Protein AF-A0A355BZ91-F1 (afdb_monomer_lite)

Structure (mmCIF, N/CA/C/O backbone):
data_AF-A0A355BZ91-F1
#
_entry.id   AF-A0A355BZ91-F1
#
loop_
_atom_site.group_PDB
_atom_site.id
_atom_site.type_symbol
_atom_site.label_atom_id
_atom_site.label_alt_id
_atom_site.label_comp_id
_atom_site.label_asym_id
_atom_site.label_entity_id
_atom_site.label_seq_id
_atom_site.pdbx_PDB_ins_code
_atom_site.Cartn_x
_atom_site.Cartn_y
_atom_site.Cartn_z
_atom_site.occupancy
_atom_site.B_iso_or_equiv
_atom_site.auth_seq_id
_atom_site.auth_comp_id
_atom_site.auth_asym_id
_atom_site.auth_atom_id
_atom_site.pdbx_PDB_model_num
ATOM 1 N N . MET A 1 1 ? -34.047 -14.316 -1.550 1.00 53.94 1 MET A N 1
ATOM 2 C CA . MET A 1 1 ? -32.757 -13.692 -1.920 1.00 53.94 1 MET A CA 1
ATOM 3 C C . MET A 1 1 ? -32.255 -12.947 -0.690 1.00 53.94 1 MET A C 1
ATOM 5 O O . MET A 1 1 ? -32.940 -12.036 -0.252 1.00 53.94 1 MET A O 1
ATOM 9 N N . VAL A 1 2 ? -31.168 -13.391 -0.052 1.00 57.44 2 VAL A N 1
ATOM 10 C CA . VAL A 1 2 ? -30.607 -12.707 1.130 1.00 57.44 2 VAL A CA 1
ATOM 11 C C . VAL A 1 2 ? -29.620 -11.655 0.647 1.00 57.44 2 VAL A C 1
ATOM 13 O O . VAL A 1 2 ? -28.705 -11.964 -0.112 1.00 57.44 2 VAL A O 1
ATOM 16 N N . GLN A 1 3 ? -29.813 -10.411 1.074 1.00 65.69 3 GLN A N 1
ATOM 17 C CA . GLN A 1 3 ? -28.908 -9.318 0.755 1.00 65.69 3 GLN A CA 1
ATOM 18 C C . GLN A 1 3 ? -27.840 -9.254 1.849 1.00 65.69 3 GLN A C 1
ATOM 20 O O . GLN A 1 3 ? -28.092 -8.780 2.954 1.00 65.69 3 GLN A O 1
ATOM 25 N N . LEU A 1 4 ? -26.648 -9.778 1.555 1.00 76.50 4 LEU A N 1
ATOM 26 C CA . LEU A 1 4 ? -25.483 -9.670 2.434 1.00 76.50 4 LEU A CA 1
ATOM 27 C C . LEU A 1 4 ? -24.981 -8.222 2.406 1.00 76.50 4 LEU A C 1
ATOM 29 O O . LEU A 1 4 ? -24.083 -7.863 1.647 1.00 76.50 4 LEU A O 1
ATOM 33 N N . THR A 1 5 ? -25.611 -7.348 3.188 1.00 79.19 5 THR A N 1
ATOM 34 C CA . THR A 1 5 ? -25.163 -5.962 3.311 1.00 79.19 5 THR A CA 1
ATOM 35 C C . THR A 1 5 ? -23.999 -5.885 4.280 1.00 79.19 5 THR A C 1
ATOM 37 O O . THR A 1 5 ? -24.131 -6.276 5.439 1.00 79.19 5 THR A O 1
ATOM 40 N N . LEU A 1 6 ? -22.886 -5.308 3.832 1.00 78.88 6 LEU A N 1
ATOM 41 C CA . LEU A 1 6 ? -21.778 -4.993 4.725 1.00 78.88 6 LEU A CA 1
ATOM 42 C C . LEU A 1 6 ? -22.259 -4.062 5.855 1.00 78.88 6 LEU A C 1
ATOM 44 O O . LEU A 1 6 ? -23.025 -3.120 5.568 1.00 78.88 6 LEU A O 1
ATOM 48 N N . PRO A 1 7 ? -21.799 -4.290 7.104 1.00 80.75 7 PRO A N 1
ATOM 49 C CA . PRO A 1 7 ? -22.001 -3.369 8.215 1.00 80.75 7 PRO A CA 1
ATOM 50 C C . PRO A 1 7 ? -21.598 -1.944 7.833 1.00 80.75 7 PRO A C 1
ATOM 52 O O . PRO A 1 7 ? -20.731 -1.740 6.980 1.00 80.75 7 PRO A O 1
ATOM 55 N N . LYS A 1 8 ? -22.216 -0.943 8.471 1.00 77.38 8 LYS A N 1
ATOM 56 C CA . LYS A 1 8 ? -21.972 0.480 8.164 1.00 77.38 8 LYS A CA 1
ATOM 57 C C . LYS A 1 8 ? -20.480 0.846 8.197 1.00 77.38 8 LYS A C 1
ATOM 59 O O . LYS A 1 8 ? -20.056 1.633 7.356 1.00 77.38 8 LYS A O 1
ATOM 64 N N . ASN A 1 9 ? -19.715 0.198 9.082 1.00 76.94 9 ASN A N 1
ATOM 65 C CA . ASN A 1 9 ? -18.294 0.468 9.310 1.00 76.94 9 ASN A CA 1
ATOM 66 C C . ASN A 1 9 ? -17.333 -0.303 8.377 1.00 76.94 9 ASN A C 1
ATOM 68 O O . ASN A 1 9 ? -16.116 -0.244 8.520 1.00 76.94 9 ASN A O 1
ATOM 72 N N . SER A 1 10 ? -17.877 -1.089 7.446 1.00 78.88 10 SER A N 1
ATOM 73 C CA . SER A 1 10 ? -17.106 -1.975 6.560 1.00 78.88 10 SER A CA 1
ATOM 74 C C . SER A 1 10 ? -17.332 -1.665 5.083 1.00 78.88 10 SER A C 1
ATOM 76 O O . SER A 1 10 ? -16.925 -2.431 4.212 1.00 78.88 10 SER A O 1
ATOM 78 N N . ARG A 1 11 ? -18.006 -0.552 4.780 1.00 84.31 11 ARG A N 1
ATOM 79 C CA . ARG A 1 11 ? -18.221 -0.084 3.411 1.00 84.31 11 ARG A CA 1
ATOM 80 C C . ARG A 1 11 ? -17.104 0.872 3.026 1.00 84.31 11 ARG A C 1
ATOM 82 O O . ARG A 1 11 ? -16.732 1.734 3.813 1.00 84.31 11 ARG A O 1
ATOM 89 N N . ILE A 1 12 ? -16.616 0.754 1.795 1.00 85.69 12 ILE A N 1
ATOM 90 C CA . ILE A 1 12 ? -15.673 1.724 1.238 1.00 85.69 12 ILE A CA 1
ATOM 91 C C . ILE A 1 12 ? -16.452 3.014 0.971 1.00 85.69 12 ILE A C 1
ATOM 93 O O . ILE A 1 12 ? -17.179 3.102 -0.016 1.00 85.69 12 ILE A O 1
ATOM 97 N N . THR A 1 13 ? -16.357 3.988 1.874 1.00 72.88 13 THR A N 1
ATOM 98 C CA . THR A 1 13 ? -17.077 5.271 1.749 1.00 72.88 13 THR A CA 1
ATOM 99 C C . THR A 1 13 ? -16.150 6.480 1.739 1.00 72.88 13 THR A C 1
ATOM 101 O O . THR A 1 13 ? -16.596 7.577 1.409 1.00 72.88 13 THR A O 1
ATOM 104 N N . GLY A 1 14 ? -14.879 6.314 2.116 1.00 66.94 14 GLY A N 1
ATOM 105 C CA . GLY A 1 14 ? -13.926 7.418 2.192 1.00 66.94 14 GLY A CA 1
ATOM 106 C C . GLY A 1 14 ? -13.451 7.892 0.816 1.00 66.94 14 GLY A C 1
ATOM 107 O O . GLY A 1 14 ? -13.197 7.084 -0.080 1.00 66.94 14 GLY A O 1
ATOM 108 N N . LYS A 1 15 ? -13.270 9.212 0.662 1.00 75.56 15 LYS A N 1
ATOM 109 C CA . LYS A 1 15 ? -12.474 9.775 -0.437 1.00 75.56 15 LYS A CA 1
ATOM 110 C C . LYS A 1 15 ? -11.017 9.395 -0.185 1.00 75.56 15 LYS A C 1
ATOM 112 O O . LYS A 1 15 ? -10.420 9.859 0.783 1.00 75.56 15 LYS A O 1
ATOM 117 N N . GLY A 1 16 ? -10.473 8.513 -1.012 1.00 82.88 16 GLY A N 1
ATOM 118 C CA . GLY A 1 16 ? -9.079 8.115 -0.895 1.00 82.88 16 GLY A CA 1
ATOM 119 C C . GLY A 1 16 ? -8.108 9.243 -1.222 1.00 82.88 16 GLY A C 1
ATOM 120 O O . GLY A 1 16 ? -8.431 10.178 -1.958 1.00 82.88 16 GLY A O 1
ATOM 121 N N . LYS A 1 17 ? -6.896 9.136 -0.688 1.00 89.75 17 LYS A N 1
ATOM 122 C CA . LYS A 1 17 ? -5.777 10.025 -1.009 1.00 89.75 17 LYS A CA 1
ATOM 123 C C . LYS A 1 17 ? -5.207 9.657 -2.374 1.00 89.75 17 LYS A C 1
ATOM 125 O O . LYS A 1 17 ? -5.144 8.482 -2.717 1.00 89.75 17 LYS A O 1
ATOM 130 N N . THR A 1 18 ? -4.792 10.653 -3.157 1.00 90.94 18 THR A N 1
ATOM 131 C CA . THR A 1 18 ? -4.102 10.430 -4.437 1.00 90.94 18 THR A CA 1
ATOM 132 C C . THR A 1 18 ? -2.673 10.940 -4.336 1.00 90.94 18 THR A C 1
ATOM 134 O O . THR A 1 18 ? -2.453 12.134 -4.145 1.00 90.94 18 THR A O 1
ATOM 137 N N . HIS A 1 19 ? -1.714 10.034 -4.472 1.00 88.75 19 HIS A N 1
ATOM 138 C CA . HIS A 1 19 ? -0.288 10.321 -4.511 1.00 88.75 19 HIS A CA 1
ATOM 139 C C . HIS A 1 19 ? 0.143 10.343 -5.974 1.00 88.75 19 HIS A C 1
ATOM 141 O O . HIS A 1 19 ? 0.252 9.293 -6.605 1.00 88.75 19 HIS A O 1
ATOM 147 N N . ARG A 1 20 ? 0.304 11.547 -6.527 1.00 86.00 20 ARG A N 1
ATOM 148 C CA . ARG A 1 20 ? 0.614 11.762 -7.943 1.00 86.00 20 ARG A CA 1
ATOM 149 C C . ARG A 1 20 ? 2.122 11.746 -8.185 1.00 86.00 20 ARG A C 1
ATOM 151 O O . ARG A 1 20 ? 2.866 12.332 -7.400 1.00 86.00 20 ARG A O 1
ATOM 158 N N . LEU A 1 21 ? 2.557 11.142 -9.289 1.00 83.56 21 LEU A N 1
ATOM 159 C CA . LEU A 1 21 ? 3.954 11.193 -9.723 1.00 83.56 21 LEU A CA 1
ATOM 160 C C . LEU A 1 21 ? 4.197 12.437 -10.593 1.00 83.56 21 LEU A C 1
ATOM 162 O O . LEU A 1 21 ? 3.313 12.873 -11.332 1.00 83.56 21 LEU A O 1
ATOM 166 N N . ALA A 1 22 ? 5.404 13.006 -10.527 1.00 75.56 22 ALA A N 1
ATOM 167 C CA . ALA A 1 22 ? 5.816 14.085 -11.423 1.00 75.56 22 ALA A CA 1
ATOM 168 C C . ALA A 1 22 ? 5.790 13.635 -12.900 1.00 75.56 22 ALA A C 1
ATOM 170 O O . ALA A 1 22 ? 6.076 12.481 -13.225 1.00 75.56 22 ALA A O 1
ATOM 171 N N . ALA A 1 23 ? 5.425 14.553 -13.799 1.00 66.06 23 ALA A N 1
ATOM 172 C CA . ALA A 1 23 ? 5.288 14.270 -15.225 1.00 66.06 23 ALA A CA 1
ATOM 173 C C . ALA A 1 23 ? 6.644 13.924 -15.872 1.00 66.06 23 ALA A C 1
ATOM 175 O O . ALA A 1 23 ? 7.640 14.591 -15.609 1.00 66.06 23 ALA A O 1
ATOM 176 N N . GLY A 1 24 ? 6.665 12.910 -16.747 1.00 66.38 24 GLY A N 1
ATOM 177 C CA . GLY A 1 24 ? 7.847 12.540 -17.547 1.00 66.38 24 GLY A CA 1
ATOM 178 C C . GLY A 1 24 ? 8.278 11.076 -17.442 1.00 66.38 24 GLY A C 1
ATOM 179 O O . GLY A 1 24 ? 9.084 10.618 -18.246 1.00 66.38 24 GLY A O 1
ATOM 180 N N . THR A 1 25 ? 7.701 10.318 -16.509 1.00 72.38 25 THR A N 1
ATOM 181 C CA . THR A 1 25 ? 8.076 8.921 -16.254 1.00 72.38 25 THR A CA 1
ATOM 182 C C . THR A 1 25 ? 6.928 7.961 -16.582 1.00 72.38 25 THR A C 1
ATOM 184 O O . THR A 1 25 ? 5.760 8.352 -16.557 1.00 72.38 25 THR A O 1
ATOM 187 N N . LYS A 1 26 ? 7.230 6.689 -16.895 1.00 73.94 26 LYS A N 1
ATOM 188 C CA . LYS A 1 26 ? 6.219 5.629 -17.084 1.00 73.94 26 LYS A CA 1
ATOM 189 C C . LYS A 1 26 ? 5.496 5.348 -15.760 1.00 73.94 26 LYS A C 1
ATOM 191 O O . LYS A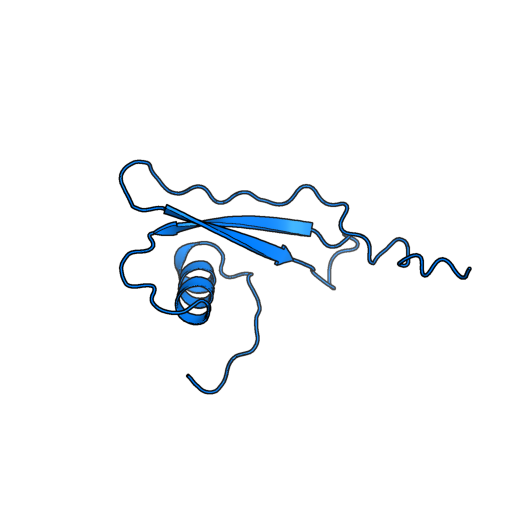 1 26 ? 5.873 4.445 -15.016 1.00 73.94 26 LYS A O 1
ATOM 196 N N . ALA A 1 27 ? 4.466 6.132 -15.467 1.00 82.25 27 ALA A N 1
ATOM 197 C CA . ALA A 1 27 ? 3.668 5.982 -14.262 1.00 82.25 27 ALA A CA 1
ATOM 198 C C . ALA A 1 27 ? 2.751 4.754 -14.362 1.00 82.25 27 ALA A C 1
ATOM 200 O O . ALA A 1 27 ? 2.088 4.528 -15.377 1.00 82.25 27 ALA A O 1
ATOM 201 N N . ARG A 1 28 ? 2.690 3.969 -13.287 1.00 88.56 28 ARG A N 1
ATOM 202 C CA . ARG A 1 28 ? 1.650 2.963 -13.054 1.00 88.56 28 ARG A CA 1
ATOM 203 C C . ARG A 1 28 ? 0.825 3.368 -11.848 1.00 88.56 28 ARG A C 1
ATOM 205 O O . ARG A 1 28 ? 1.370 3.754 -10.816 1.00 88.56 28 ARG A O 1
ATOM 212 N N . THR A 1 29 ? -0.486 3.240 -11.987 1.00 92.00 29 THR A N 1
ATOM 213 C CA . THR A 1 29 ? -1.446 3.605 -10.951 1.00 92.00 29 THR A CA 1
ATOM 214 C C . THR A 1 29 ? -1.885 2.369 -10.173 1.00 92.00 29 THR A C 1
ATOM 216 O O . THR A 1 29 ? -2.418 1.421 -10.749 1.00 92.00 29 THR A O 1
ATOM 219 N N . PHE A 1 30 ? -1.710 2.400 -8.857 1.00 93.31 30 PHE A N 1
ATOM 220 C CA . PHE A 1 30 ? -2.138 1.363 -7.925 1.00 93.31 30 PHE A CA 1
ATOM 221 C C . PHE A 1 30 ? -3.255 1.900 -7.038 1.00 93.31 30 PHE A C 1
ATOM 223 O O . PHE A 1 30 ? -3.107 2.936 -6.398 1.00 93.31 30 PHE A O 1
ATOM 230 N N . LYS A 1 31 ? -4.375 1.180 -6.983 1.00 93.88 31 LYS A N 1
ATOM 231 C CA . LYS A 1 31 ? -5.472 1.456 -6.051 1.00 93.88 31 LYS A CA 1
ATOM 232 C C . LYS A 1 31 ? -5.338 0.513 -4.864 1.00 93.88 31 LYS A C 1
ATOM 234 O O . LYS A 1 31 ? -5.433 -0.699 -5.038 1.00 93.88 31 LYS A O 1
ATOM 239 N N . VAL A 1 32 ? -5.093 1.060 -3.681 1.00 94.56 32 VAL A N 1
ATOM 240 C CA . VAL A 1 32 ? -4.777 0.291 -2.476 1.00 94.56 32 VAL A CA 1
ATOM 241 C C . VAL A 1 32 ? -5.860 0.515 -1.434 1.00 94.56 32 VAL A C 1
ATOM 243 O O . VAL A 1 32 ? -6.184 1.648 -1.082 1.00 94.56 32 VAL A O 1
ATOM 246 N N . TYR A 1 33 ? -6.420 -0.583 -0.932 1.00 94.00 33 TYR A N 1
ATOM 247 C CA . TYR A 1 33 ? -7.363 -0.550 0.178 1.00 94.00 33 TYR A CA 1
ATOM 248 C C . TYR A 1 33 ? -6.653 -0.103 1.456 1.00 94.00 33 TYR A C 1
ATOM 250 O O . TYR A 1 33 ? -5.603 -0.637 1.822 1.00 94.00 33 TYR A O 1
ATOM 258 N N . ARG A 1 34 ? -7.240 0.870 2.142 1.00 93.31 34 ARG A N 1
ATOM 259 C CA . ARG A 1 34 ? -6.709 1.450 3.368 1.00 93.31 34 ARG A CA 1
ATOM 260 C C . ARG A 1 34 ? -7.778 1.420 4.439 1.00 93.31 34 ARG A C 1
ATOM 262 O O . ARG A 1 34 ? -8.913 1.837 4.222 1.00 93.31 34 ARG A O 1
ATOM 269 N N . TYR A 1 35 ? -7.377 0.933 5.598 1.00 91.62 35 TYR A N 1
ATOM 270 C CA . TYR A 1 35 ? -8.168 0.932 6.809 1.00 91.62 35 TYR A CA 1
ATOM 271 C C . TYR A 1 35 ? -7.219 1.142 7.981 1.00 91.62 35 TYR A C 1
ATOM 273 O O . TYR A 1 35 ? -6.134 0.555 8.000 1.00 91.62 35 TYR A O 1
ATOM 281 N N . ASP A 1 36 ? -7.625 1.995 8.909 1.00 90.56 36 ASP A N 1
ATOM 282 C CA . ASP A 1 36 ? -6.886 2.293 10.124 1.00 90.56 36 ASP A CA 1
ATOM 283 C C . ASP A 1 36 ? -7.792 1.975 11.325 1.00 90.56 36 ASP A C 1
ATOM 285 O O . ASP A 1 36 ? -8.780 2.687 11.527 1.00 90.56 36 ASP A O 1
ATOM 289 N N . PRO A 1 37 ? -7.504 0.900 12.087 1.00 89.75 37 PRO A N 1
ATOM 290 C CA . PRO A 1 37 ? -8.337 0.470 13.207 1.00 89.75 37 PRO A CA 1
ATOM 291 C C . PRO A 1 37 ? -8.295 1.428 14.403 1.00 89.75 37 PRO A C 1
ATOM 293 O O . PRO A 1 37 ? -9.144 1.312 15.285 1.00 89.75 37 PRO A O 1
ATOM 296 N N . GLU A 1 38 ? -7.330 2.350 14.455 1.00 90.44 38 GLU A N 1
ATOM 297 C CA . GLU A 1 38 ? -7.227 3.346 15.528 1.00 90.44 38 GLU A CA 1
ATOM 298 C C . GLU A 1 38 ? -8.143 4.552 15.277 1.00 90.44 38 GLU A C 1
ATOM 300 O O . GLU A 1 38 ? -8.432 5.325 16.192 1.00 90.44 38 GLU A O 1
ATOM 305 N N . THR A 1 39 ? -8.649 4.697 14.049 1.00 86.31 39 THR A N 1
ATOM 306 C CA . THR A 1 39 ? -9.558 5.779 13.662 1.00 86.31 39 THR A CA 1
ATOM 307 C C . THR A 1 39 ? -10.991 5.266 13.490 1.00 86.31 39 THR A C 1
ATOM 309 O O . THR A 1 39 ? -11.199 4.143 13.030 1.00 86.31 39 THR A O 1
ATOM 312 N N . PRO A 1 40 ? -12.019 6.085 13.780 1.00 85.19 40 PRO A N 1
ATOM 313 C CA . PRO A 1 40 ? -13.416 5.719 13.535 1.00 85.19 40 PRO A CA 1
ATOM 314 C C . PRO A 1 40 ? -13.803 5.792 12.043 1.00 85.19 40 PRO A C 1
ATOM 316 O O . PRO A 1 40 ? -14.990 5.777 11.713 1.00 85.19 40 PRO A O 1
ATOM 319 N N . GLU A 1 41 ? -12.832 5.928 11.136 1.00 86.94 41 GLU A N 1
ATOM 320 C CA . GLU A 1 41 ? -13.080 6.097 9.710 1.00 86.94 41 GLU A CA 1
ATOM 321 C C . GLU A 1 41 ? -13.427 4.776 9.024 1.00 86.94 41 GLU A C 1
ATOM 323 O O . GLU A 1 41 ? -12.892 3.703 9.313 1.00 86.94 41 GLU A O 1
ATOM 328 N N . ASN A 1 42 ? -14.305 4.878 8.031 1.00 89.56 42 ASN A N 1
ATOM 329 C CA . ASN A 1 42 ? -14.564 3.776 7.125 1.00 89.56 42 ASN A CA 1
ATOM 330 C C . ASN A 1 42 ? -13.357 3.492 6.231 1.00 89.56 42 ASN A C 1
ATOM 332 O O . ASN A 1 42 ? -12.594 4.405 5.900 1.00 89.56 42 ASN A O 1
ATOM 336 N N . PRO A 1 43 ? -13.235 2.251 5.735 1.00 92.25 43 PRO A N 1
ATOM 337 C CA . PRO A 1 43 ? -12.243 1.941 4.731 1.00 92.25 43 PRO A CA 1
ATOM 338 C C . PRO A 1 43 ? -12.323 2.855 3.508 1.00 92.25 43 PRO A C 1
ATOM 340 O O . PRO A 1 43 ? -13.394 3.316 3.090 1.00 92.25 43 PRO A O 1
ATOM 343 N N . ARG A 1 44 ? -11.166 3.078 2.896 1.00 92.50 44 ARG A N 1
ATOM 344 C CA . ARG A 1 44 ? -11.011 3.903 1.697 1.00 92.50 44 ARG A CA 1
ATOM 345 C C . ARG A 1 44 ? -10.085 3.228 0.693 1.00 92.50 44 ARG A C 1
ATOM 347 O O . ARG A 1 44 ? -9.425 2.237 1.001 1.00 92.50 44 ARG A O 1
ATOM 354 N N . VAL A 1 45 ? -10.044 3.764 -0.521 1.00 94.06 45 VAL A N 1
ATOM 355 C CA . VAL A 1 45 ? -9.134 3.303 -1.576 1.00 94.06 45 VAL A CA 1
ATOM 356 C C . VAL A 1 45 ? -8.232 4.455 -1.975 1.00 94.06 45 VAL A C 1
ATOM 358 O O . VAL A 1 45 ? -8.668 5.355 -2.689 1.00 94.06 45 VAL A O 1
ATOM 361 N N . ASP A 1 46 ? -6.984 4.411 -1.522 1.00 94.38 46 ASP A N 1
ATOM 362 C CA . ASP A 1 46 ? -5.967 5.402 -1.869 1.00 94.38 46 ASP A CA 1
ATOM 363 C C . ASP A 1 46 ? -5.342 5.036 -3.229 1.00 94.38 46 ASP A C 1
ATOM 365 O O . ASP A 1 46 ? -5.227 3.863 -3.590 1.00 94.38 46 ASP A O 1
ATOM 369 N N . THR A 1 47 ? -4.980 6.043 -4.019 1.00 94.81 47 THR A N 1
ATOM 370 C CA . THR A 1 47 ? -4.410 5.899 -5.363 1.00 94.81 47 THR A CA 1
ATOM 371 C C . THR A 1 47 ? -2.951 6.333 -5.350 1.00 94.81 47 THR A C 1
ATOM 373 O O . THR A 1 47 ? -2.647 7.455 -4.961 1.00 94.81 47 THR A O 1
ATOM 376 N N . TYR A 1 48 ? -2.056 5.462 -5.803 1.00 93.88 48 TYR A N 1
ATOM 377 C CA . TYR A 1 48 ? -0.619 5.703 -5.871 1.00 93.88 48 TYR A CA 1
ATOM 378 C C . TYR A 1 48 ? -0.150 5.634 -7.312 1.00 93.88 48 TYR A C 1
ATOM 380 O O . TYR A 1 48 ? -0.257 4.592 -7.956 1.00 93.88 48 TYR A O 1
ATOM 388 N N . GLU A 1 49 ? 0.388 6.730 -7.818 1.00 92.88 49 GLU A N 1
ATOM 389 C CA . GLU A 1 49 ? 1.133 6.744 -9.066 1.00 92.88 49 GLU A CA 1
ATOM 390 C C . GLU A 1 49 ? 2.611 6.552 -8.745 1.00 92.88 49 GLU A C 1
ATOM 392 O O . GLU A 1 49 ? 3.217 7.369 -8.053 1.00 92.88 49 GLU A O 1
ATOM 397 N N . ILE A 1 50 ? 3.194 5.460 -9.236 1.00 90.00 50 ILE A N 1
ATOM 398 C CA . ILE A 1 50 ? 4.617 5.172 -9.053 1.00 90.00 50 ILE A CA 1
ATOM 399 C C . ILE A 1 50 ? 5.309 4.982 -10.392 1.00 90.00 50 ILE A C 1
ATOM 401 O O . ILE A 1 50 ? 4.711 4.522 -11.367 1.00 90.00 50 ILE A O 1
ATOM 405 N N . ASP A 1 51 ? 6.596 5.303 -10.425 1.00 88.25 51 ASP A N 1
ATOM 406 C CA . ASP A 1 51 ? 7.448 4.977 -11.558 1.00 88.25 51 ASP A CA 1
ATOM 407 C C . ASP A 1 51 ? 7.596 3.455 -11.682 1.00 88.25 51 ASP A C 1
ATOM 409 O O . ASP A 1 51 ? 8.069 2.789 -10.754 1.00 88.25 51 ASP A O 1
ATOM 413 N N . ALA A 1 52 ? 7.197 2.933 -12.844 1.00 81.38 52 ALA A N 1
ATOM 414 C CA . ALA A 1 52 ? 7.247 1.521 -13.195 1.00 81.38 52 ALA A CA 1
ATOM 415 C C . ALA A 1 52 ? 8.658 1.002 -13.520 1.00 81.38 52 ALA A C 1
ATOM 417 O O . ALA A 1 52 ? 8.821 -0.196 -13.765 1.00 81.38 52 ALA A O 1
ATOM 418 N N . SER A 1 53 ? 9.670 1.866 -13.562 1.00 83.50 53 SER A N 1
ATOM 419 C CA . SER A 1 53 ? 11.055 1.464 -13.812 1.00 83.50 53 SER A CA 1
ATOM 420 C C . SER A 1 53 ? 11.572 0.603 -12.656 1.00 83.50 53 SER A C 1
ATOM 422 O O . SER A 1 53 ? 11.479 0.982 -11.490 1.00 83.50 53 SER A O 1
ATOM 424 N N . GLY A 1 54 ? 12.082 -0.591 -12.974 1.00 78.75 54 GLY A N 1
ATOM 425 C CA . GLY A 1 54 ? 12.592 -1.547 -11.982 1.00 78.75 54 GLY A CA 1
ATOM 426 C C . GLY A 1 54 ? 11.522 -2.298 -11.177 1.00 78.75 54 GLY A C 1
ATOM 427 O O . GLY A 1 54 ? 11.871 -3.140 -10.356 1.00 78.75 54 GLY A O 1
ATOM 428 N N . VAL A 1 55 ? 10.232 -2.047 -11.425 1.00 85.69 55 VAL A N 1
ATOM 429 C CA . VAL A 1 55 ? 9.121 -2.750 -10.767 1.00 85.69 55 VAL A CA 1
ATOM 430 C C . VAL A 1 55 ? 8.685 -3.920 -11.644 1.00 85.69 55 VAL A C 1
ATOM 432 O O . VAL A 1 55 ? 7.970 -3.742 -12.632 1.00 85.69 55 VAL A O 1
ATOM 435 N N . SER A 1 56 ? 9.130 -5.123 -11.284 1.00 83.31 56 SER A N 1
ATOM 436 C CA . SER A 1 56 ? 8.755 -6.358 -11.986 1.00 83.31 56 SER A CA 1
ATOM 437 C C . SER A 1 56 ? 7.522 -7.020 -11.370 1.00 83.31 56 SER A C 1
ATOM 439 O O . SER A 1 56 ? 6.661 -7.522 -12.092 1.00 83.31 56 SER A O 1
ATOM 441 N N . MET A 1 57 ? 7.405 -6.950 -10.041 1.00 91.31 57 MET A N 1
ATOM 442 C CA . MET A 1 57 ? 6.330 -7.558 -9.264 1.00 91.31 57 MET A CA 1
ATOM 443 C C . MET A 1 57 ? 5.507 -6.504 -8.521 1.00 91.31 57 MET A C 1
ATOM 445 O O . MET A 1 57 ? 5.976 -5.413 -8.202 1.00 91.31 57 MET A O 1
ATO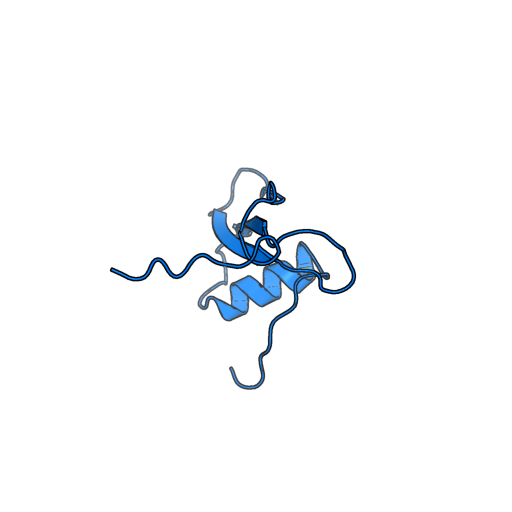M 449 N N . VAL A 1 58 ? 4.270 -6.860 -8.163 1.00 92.38 58 VAL A N 1
ATOM 450 C CA . VAL A 1 58 ? 3.410 -6.002 -7.327 1.00 92.38 58 VAL A CA 1
ATOM 451 C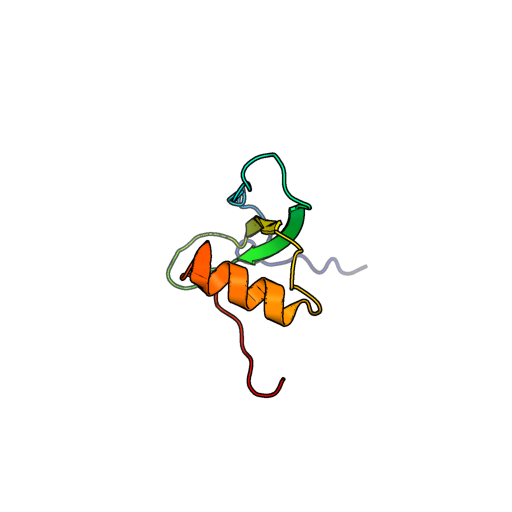 C . VAL A 1 58 ? 4.008 -5.807 -5.928 1.00 92.38 58 VAL A C 1
ATOM 453 O O . VAL A 1 58 ? 3.849 -4.742 -5.341 1.00 92.38 58 VAL A O 1
ATOM 456 N N . LEU A 1 59 ? 4.746 -6.789 -5.401 1.00 93.81 59 LEU A N 1
ATOM 457 C CA . LEU A 1 59 ? 5.431 -6.645 -4.114 1.00 93.81 59 LEU A CA 1
ATOM 458 C C . LEU A 1 59 ? 6.501 -5.542 -4.151 1.00 93.81 59 LEU A C 1
ATOM 460 O O . LEU A 1 59 ? 6.574 -4.748 -3.214 1.00 93.81 59 LEU A O 1
ATOM 464 N N . ASP A 1 60 ? 7.265 -5.444 -5.246 1.00 92.44 60 ASP A N 1
ATOM 465 C CA . ASP A 1 60 ? 8.250 -4.373 -5.446 1.00 92.44 60 ASP A CA 1
ATOM 466 C C . ASP A 1 60 ? 7.552 -3.002 -5.445 1.00 92.44 60 ASP A C 1
ATOM 468 O O . ASP A 1 60 ? 8.019 -2.057 -4.809 1.00 92.44 60 ASP A O 1
ATOM 472 N N . ALA A 1 61 ? 6.380 -2.912 -6.090 1.00 92.56 61 ALA A N 1
ATOM 473 C CA . ALA A 1 61 ? 5.550 -1.709 -6.091 1.00 92.56 61 ALA A CA 1
ATOM 474 C C . ALA A 1 61 ? 5.090 -1.322 -4.677 1.00 92.56 61 ALA A C 1
ATOM 476 O O . ALA A 1 61 ? 5.220 -0.166 -4.284 1.00 92.56 61 ALA A O 1
ATOM 477 N N . LEU A 1 62 ? 4.578 -2.281 -3.897 1.00 93.75 62 LEU A N 1
ATOM 478 C CA . LEU A 1 62 ? 4.122 -2.040 -2.523 1.00 93.75 62 LEU A CA 1
ATOM 479 C C . LEU A 1 62 ? 5.269 -1.597 -1.610 1.00 93.75 62 LEU A C 1
ATOM 481 O O . LEU A 1 62 ? 5.083 -0.715 -0.770 1.00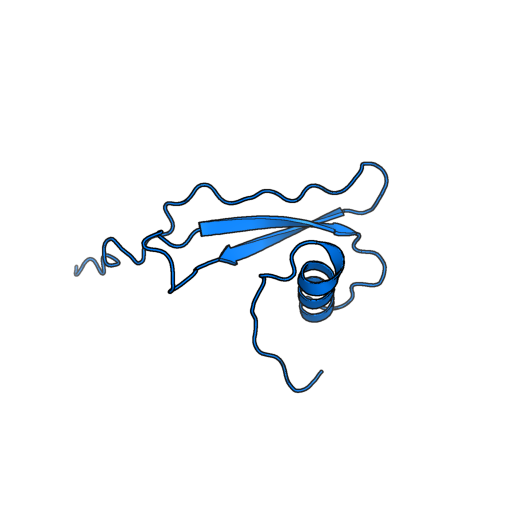 93.75 62 LEU A O 1
ATOM 485 N N . LEU A 1 63 ? 6.459 -2.176 -1.791 1.00 93.31 63 LEU A N 1
ATOM 486 C CA . LEU A 1 63 ? 7.648 -1.785 -1.043 1.00 93.31 63 LEU A CA 1
ATOM 487 C C . LEU A 1 63 ? 8.098 -0.366 -1.407 1.00 93.31 63 LEU A C 1
ATOM 489 O O . LEU A 1 63 ? 8.363 0.430 -0.508 1.00 93.31 63 LEU A O 1
ATOM 493 N N . LYS A 1 64 ? 8.111 -0.029 -2.700 1.0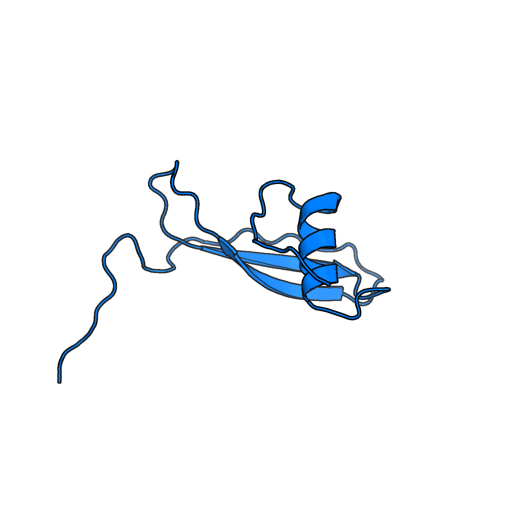0 92.19 64 LYS A N 1
ATOM 494 C CA . LYS A 1 64 ? 8.421 1.321 -3.186 1.00 92.19 64 LYS A CA 1
ATOM 495 C C . LYS A 1 64 ? 7.439 2.355 -2.635 1.00 92.19 64 LYS A C 1
ATOM 497 O O . LYS A 1 64 ? 7.867 3.365 -2.086 1.00 92.19 64 LYS A O 1
ATOM 502 N N . ILE A 1 65 ? 6.133 2.066 -2.679 1.00 93.88 65 ILE A N 1
ATOM 503 C CA . ILE A 1 65 ? 5.104 2.933 -2.083 1.00 93.88 65 ILE A CA 1
ATOM 504 C C . ILE A 1 65 ? 5.385 3.143 -0.593 1.00 93.88 65 ILE A C 1
ATOM 506 O O . ILE A 1 65 ? 5.395 4.284 -0.141 1.00 93.88 65 ILE A O 1
ATOM 510 N N . LYS A 1 66 ? 5.650 2.073 0.165 1.00 94.62 66 LYS A N 1
ATOM 511 C CA . LYS A 1 66 ? 5.898 2.186 1.606 1.00 94.62 66 LYS A CA 1
ATOM 512 C C . LYS A 1 66 ? 7.158 2.990 1.933 1.00 94.62 66 LYS A C 1
ATOM 514 O O . LYS A 1 66 ? 7.148 3.769 2.876 1.00 94.62 66 LYS A O 1
ATOM 519 N N . ASN A 1 67 ? 8.239 2.789 1.191 1.00 93.44 67 ASN A N 1
ATOM 520 C CA . ASN A 1 67 ? 9.529 3.388 1.528 1.00 93.44 67 ASN A CA 1
ATOM 521 C C . ASN A 1 67 ? 9.655 4.840 1.053 1.00 93.44 67 ASN A C 1
ATOM 523 O O . ASN A 1 67 ? 10.274 5.645 1.741 1.00 93.44 67 ASN A O 1
ATOM 527 N N . GLU A 1 68 ? 9.093 5.168 -0.111 1.00 91.44 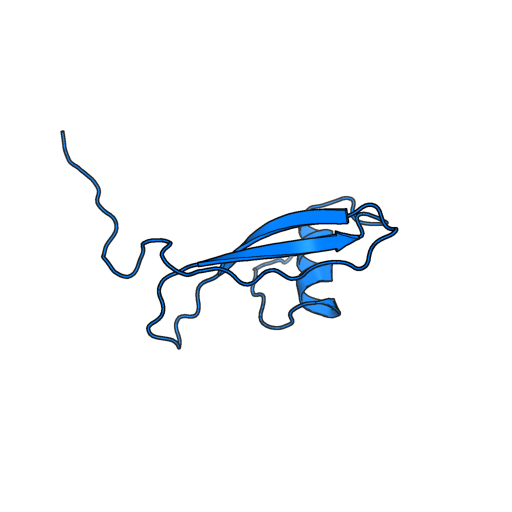68 GLU A N 1
ATOM 528 C CA . GLU A 1 68 ? 9.348 6.450 -0.784 1.00 91.44 68 GLU A CA 1
ATOM 529 C C . GLU A 1 68 ? 8.146 7.402 -0.753 1.00 91.44 68 GLU A C 1
ATOM 531 O O . GLU A 1 68 ? 8.329 8.613 -0.842 1.00 91.44 68 GLU A O 1
ATOM 536 N N . VAL A 1 69 ? 6.916 6.882 -0.643 1.00 91.50 69 VAL A N 1
ATOM 537 C CA . VAL A 1 69 ? 5.690 7.683 -0.821 1.00 91.50 69 VAL A CA 1
ATOM 538 C C . VAL A 1 69 ? 4.873 7.785 0.463 1.00 91.50 69 VAL A C 1
ATOM 540 O O . VAL A 1 69 ? 4.442 8.875 0.835 1.00 91.50 69 VAL A O 1
ATOM 543 N N . ASP A 1 70 ? 4.618 6.658 1.128 1.00 93.44 70 ASP A N 1
ATOM 544 C CA . ASP A 1 70 ? 3.758 6.588 2.305 1.00 93.44 70 ASP A CA 1
ATOM 545 C C . ASP A 1 70 ? 4.187 5.474 3.286 1.00 93.44 70 ASP A C 1
ATOM 547 O O . ASP A 1 70 ? 3.754 4.319 3.157 1.00 93.44 70 ASP A O 1
ATOM 551 N N . PRO A 1 71 ? 4.963 5.812 4.334 1.00 94.56 71 PRO A N 1
ATOM 552 C CA . PRO A 1 71 ? 5.429 4.843 5.325 1.00 94.56 71 PRO A CA 1
ATOM 553 C C . PRO A 1 71 ? 4.308 4.226 6.166 1.00 94.56 71 PRO A C 1
ATOM 555 O O . PRO A 1 71 ? 4.526 3.178 6.784 1.00 94.56 71 PRO A O 1
ATOM 558 N N . THR A 1 72 ? 3.103 4.803 6.153 1.00 94.69 72 THR A N 1
ATOM 559 C CA . THR A 1 72 ? 1.938 4.285 6.889 1.00 94.69 72 THR A CA 1
ATOM 560 C C . THR A 1 72 ? 1.263 3.104 6.187 1.00 94.69 72 THR A C 1
ATOM 562 O O . THR A 1 72 ? 0.408 2.442 6.777 1.00 94.69 72 THR A O 1
ATOM 565 N N . LEU A 1 73 ? 1.645 2.788 4.942 1.00 95.75 73 LEU A N 1
ATOM 566 C CA . LEU A 1 73 ? 1.142 1.606 4.247 1.00 95.75 73 LEU A CA 1
ATOM 567 C C . LEU A 1 73 ? 1.608 0.321 4.953 1.00 95.75 73 LEU A C 1
ATOM 569 O O . LEU A 1 73 ? 2.806 0.091 5.136 1.00 95.75 73 LEU A O 1
ATOM 573 N N . ALA A 1 74 ? 0.665 -0.546 5.317 1.00 95.06 74 ALA A N 1
ATOM 574 C CA . ALA A 1 74 ? 0.936 -1.812 5.991 1.00 95.06 74 ALA A CA 1
ATOM 575 C C . ALA A 1 74 ? 0.499 -3.007 5.133 1.00 95.06 74 ALA A C 1
ATOM 577 O O . ALA A 1 74 ? -0.620 -3.053 4.627 1.00 95.06 74 ALA A O 1
ATOM 578 N N . PHE A 1 75 ? 1.387 -3.991 4.992 1.00 95.75 75 PHE A N 1
ATOM 579 C CA . PHE A 1 75 ? 1.123 -5.274 4.340 1.00 95.75 75 PHE A CA 1
ATOM 580 C C . PHE A 1 75 ? 2.048 -6.351 4.918 1.00 95.75 75 PHE A C 1
ATOM 582 O O . PHE A 1 75 ? 3.105 -6.050 5.478 1.00 95.75 75 PHE A O 1
ATOM 589 N N . ARG A 1 76 ? 1.652 -7.622 4.797 1.00 95.25 76 ARG A N 1
ATOM 590 C CA . ARG A 1 76 ? 2.459 -8.763 5.251 1.00 95.25 76 ARG A CA 1
ATOM 591 C C . ARG A 1 76 ? 3.280 -9.315 4.091 1.00 95.25 76 ARG A C 1
ATOM 593 O O . ARG A 1 76 ? 2.770 -9.466 2.988 1.00 95.25 76 ARG A O 1
ATOM 600 N N . ARG A 1 77 ? 4.544 -9.630 4.364 1.00 92.06 77 ARG A N 1
ATOM 601 C CA . ARG A 1 77 ? 5.486 -10.269 3.434 1.00 92.06 77 ARG A CA 1
ATOM 602 C C . ARG A 1 77 ? 6.538 -11.051 4.217 1.00 92.06 77 ARG A C 1
ATOM 604 O O . ARG A 1 77 ? 6.900 -10.624 5.319 1.00 92.06 77 ARG A O 1
ATOM 611 N N . SER A 1 78 ? 7.044 -12.144 3.657 1.00 90.00 78 SER A N 1
ATOM 612 C CA . SER A 1 78 ? 8.085 -12.964 4.291 1.00 90.00 78 SER A CA 1
ATOM 613 C C . SER A 1 78 ? 9.077 -13.491 3.256 1.00 90.00 78 SER A C 1
ATOM 615 O O . SER A 1 78 ? 10.203 -13.006 3.219 1.00 90.00 78 SER A O 1
ATOM 617 N N . CYS A 1 79 ? 8.652 -14.409 2.387 1.00 86.31 79 CYS A N 1
ATOM 618 C CA . CYS A 1 79 ? 9.421 -14.825 1.218 1.00 86.31 79 CYS A CA 1
ATOM 619 C C . CYS A 1 79 ? 9.278 -13.818 0.066 1.00 86.31 79 CYS A C 1
ATOM 621 O O . CYS A 1 79 ? 8.385 -12.963 0.084 1.00 86.31 79 CYS A O 1
ATOM 623 N N . ARG A 1 80 ? 10.194 -13.922 -0.901 1.00 69.88 80 ARG A N 1
ATOM 624 C CA . ARG A 1 80 ? 10.137 -13.199 -2.172 1.00 69.88 80 ARG A CA 1
ATOM 625 C C . ARG A 1 80 ? 9.303 -13.976 -3.179 1.00 69.88 80 ARG A C 1
ATOM 627 O O . ARG A 1 80 ? 9.570 -15.189 -3.312 1.00 69.88 80 ARG A O 1
#

Foldseek 3Di:
DDDPDDDPQADADDDAAEADDDPDAPWDKDWDWDDDPVDSDHIHTHIYIDHCVPPPDVVSVQVCCCPPPNVPDDDDDDPD

pLDDT: mean 86.06, std 9.41, range [53.94, 95.75]

Radius of gyration: 15.2 Å; chains: 1; bounding box: 45×29×33 Å

Sequence (80 aa):
MVQLTLPKNSRITGKGKTHRLAAGTKARTFKVYRYDPETPENPRVDTYEIDASGVSMVLDALLKIKNEVDPTLAFRRSCR

Secondary structure (DSSP, 8-state):
----PPPGGGS--B---EEPPPTTS-EEEEEEEE--TTSSPPPEEEEEEEE-TT--SHHHHHHHIIIII-TT--------